Protein AF-A0A531KBP6-F1 (afdb_monomer_lite)

Structure (mmCIF, N/CA/C/O backbone):
data_AF-A0A531KBP6-F1
#
_entry.id   AF-A0A531KBP6-F1
#
loop_
_atom_site.group_PDB
_atom_site.id
_atom_site.type_symbol
_atom_site.label_atom_id
_atom_site.label_alt_id
_atom_site.label_comp_id
_atom_site.label_asym_id
_atom_site.label_entity_id
_atom_site.label_seq_id
_atom_site.pdbx_PDB_ins_code
_atom_site.Cartn_x
_atom_site.Cartn_y
_atom_site.Cartn_z
_atom_site.occupancy
_atom_site.B_iso_or_equiv
_atom_site.auth_seq_id
_atom_site.auth_comp_id
_atom_site.auth_asym_id
_atom_site.auth_atom_id
_atom_site.pdbx_PDB_model_num
ATOM 1 N N . VAL A 1 1 ? -6.893 -4.597 24.465 1.00 67.19 1 VAL A N 1
ATOM 2 C CA . VAL A 1 1 ? -7.580 -3.615 23.592 1.00 67.19 1 VAL A CA 1
ATOM 3 C C . VAL A 1 1 ? -6.580 -2.756 22.830 1.00 67.19 1 VAL A C 1
ATOM 5 O O . VAL A 1 1 ? -6.590 -2.840 21.615 1.00 67.19 1 VAL A O 1
ATOM 8 N N . ASN A 1 2 ? -5.671 -2.030 23.498 1.00 76.19 2 ASN A N 1
ATOM 9 C CA . ASN A 1 2 ? -4.655 -1.211 22.811 1.00 76.19 2 ASN A CA 1
ATOM 10 C C . ASN A 1 2 ? -3.771 -2.026 21.837 1.00 76.19 2 ASN A C 1
ATOM 12 O O . ASN A 1 2 ? -3.679 -1.684 20.667 1.00 76.19 2 ASN A O 1
ATOM 16 N N . ASP A 1 3 ? -3.238 -3.177 22.270 1.00 85.25 3 ASP A N 1
ATOM 17 C CA . ASP A 1 3 ? -2.457 -4.075 21.392 1.00 85.25 3 ASP A CA 1
ATOM 18 C C . ASP A 1 3 ? -3.254 -4.561 20.167 1.00 85.25 3 ASP A C 1
ATOM 20 O O . ASP A 1 3 ? -2.741 -4.634 19.058 1.00 85.25 3 ASP A O 1
ATOM 24 N N . ALA A 1 4 ? -4.546 -4.840 20.344 1.00 83.31 4 ALA A N 1
ATOM 25 C CA . ALA A 1 4 ? -5.406 -5.271 19.248 1.00 83.31 4 ALA A CA 1
ATOM 26 C C . ALA A 1 4 ? -5.698 -4.123 18.263 1.00 83.31 4 ALA A C 1
ATOM 28 O O . ALA A 1 4 ? -5.729 -4.351 17.057 1.00 83.31 4 ALA A O 1
ATOM 29 N N . LEU A 1 5 ? -5.854 -2.889 18.755 1.00 84.94 5 LEU A N 1
ATOM 30 C CA . LEU A 1 5 ? -6.009 -1.703 17.911 1.00 84.94 5 LEU A CA 1
ATOM 31 C C . LEU A 1 5 ? -4.719 -1.426 17.122 1.00 84.94 5 LEU A C 1
ATOM 33 O O . LEU A 1 5 ? -4.788 -1.185 15.922 1.00 84.94 5 LEU A O 1
ATOM 37 N N . ALA A 1 6 ? -3.552 -1.555 17.762 1.00 87.81 6 ALA A N 1
ATOM 38 C CA . ALA A 1 6 ? -2.250 -1.422 17.108 1.00 87.81 6 ALA A CA 1
ATOM 39 C C . ALA A 1 6 ? -2.048 -2.474 16.005 1.00 87.81 6 ALA A C 1
ATOM 41 O O . ALA A 1 6 ? -1.664 -2.133 14.893 1.00 87.81 6 ALA A O 1
ATOM 42 N N . ARG A 1 7 ? -2.400 -3.740 16.264 1.00 88.00 7 ARG A N 1
ATOM 43 C CA . ARG A 1 7 ? -2.381 -4.798 15.236 1.00 88.00 7 ARG A CA 1
ATOM 44 C C . ARG A 1 7 ? -3.340 -4.521 14.081 1.00 88.00 7 ARG A C 1
ATOM 46 O O . ARG A 1 7 ? -3.045 -4.879 12.952 1.00 88.00 7 ARG A O 1
ATOM 53 N N . THR A 1 8 ? -4.485 -3.902 14.363 1.00 87.50 8 THR A N 1
ATOM 54 C CA . THR A 1 8 ? -5.457 -3.508 13.330 1.00 87.50 8 THR A CA 1
ATOM 55 C C . THR A 1 8 ? -4.895 -2.376 12.464 1.00 87.50 8 THR A C 1
ATOM 57 O O . THR A 1 8 ? -5.088 -2.386 11.253 1.00 87.50 8 THR A O 1
ATOM 60 N N . ALA A 1 9 ? -4.152 -1.438 13.062 1.00 88.50 9 ALA A N 1
ATOM 61 C CA . ALA A 1 9 ? -3.446 -0.380 12.339 1.00 88.50 9 ALA A CA 1
ATOM 62 C C . ALA A 1 9 ? -2.342 -0.929 11.420 1.00 88.50 9 ALA A C 1
ATOM 64 O O . ALA A 1 9 ? -2.135 -0.403 10.336 1.00 88.50 9 ALA A O 1
ATOM 65 N N . ASP A 1 10 ? -1.666 -1.998 11.841 1.00 91.69 10 ASP A N 1
ATOM 66 C CA . ASP A 1 10 ? -0.555 -2.625 11.110 1.00 91.69 10 ASP A CA 1
ATOM 67 C C . ASP A 1 10 ? -0.998 -3.821 10.244 1.00 91.69 10 ASP A C 1
ATOM 69 O O . ASP A 1 10 ? -0.188 -4.637 9.805 1.00 91.69 10 ASP A O 1
ATOM 73 N N . ALA A 1 11 ? -2.304 -3.976 10.003 1.00 92.25 11 ALA A N 1
ATOM 74 C CA . ALA A 1 11 ? -2.821 -5.119 9.260 1.00 92.25 11 ALA A CA 1
ATOM 75 C C . ALA A 1 11 ? -2.227 -5.152 7.835 1.00 92.25 11 ALA A C 1
ATOM 77 O O . ALA A 1 11 ? -2.330 -4.156 7.110 1.00 92.25 11 ALA A O 1
ATOM 78 N N . PRO A 1 12 ? -1.613 -6.267 7.398 1.00 88.69 12 PRO A N 1
ATOM 79 C CA . PRO A 1 12 ? -0.889 -6.305 6.128 1.00 88.69 12 PRO A CA 1
ATOM 80 C C . PRO A 1 12 ? -1.819 -6.403 4.917 1.00 88.69 12 PRO A C 1
ATOM 82 O O . PRO A 1 12 ? -1.454 -5.960 3.833 1.00 88.69 12 PRO A O 1
ATOM 85 N N . THR A 1 13 ? -3.022 -6.958 5.084 1.00 91.44 13 THR A N 1
ATOM 86 C CA . THR A 1 13 ? -4.000 -7.093 4.001 1.00 91.44 13 THR A CA 1
ATOM 87 C C . THR A 1 13 ? -5.393 -6.633 4.435 1.00 91.44 13 THR A C 1
ATOM 89 O O . THR A 1 13 ? -5.706 -6.654 5.631 1.00 91.44 13 THR A O 1
ATOM 92 N N . PRO A 1 14 ? -6.281 -6.274 3.485 1.00 89.75 14 PRO A N 1
ATOM 93 C CA . PRO A 1 14 ? -7.676 -5.963 3.802 1.00 89.75 14 PRO A CA 1
ATOM 94 C C . PRO A 1 14 ? -8.417 -7.138 4.463 1.00 89.75 14 PRO A C 1
ATOM 96 O O . PRO A 1 14 ? -9.305 -6.932 5.290 1.00 89.75 14 PRO A O 1
ATOM 99 N N . GLY A 1 15 ? -8.043 -8.376 4.120 1.00 89.38 15 GLY 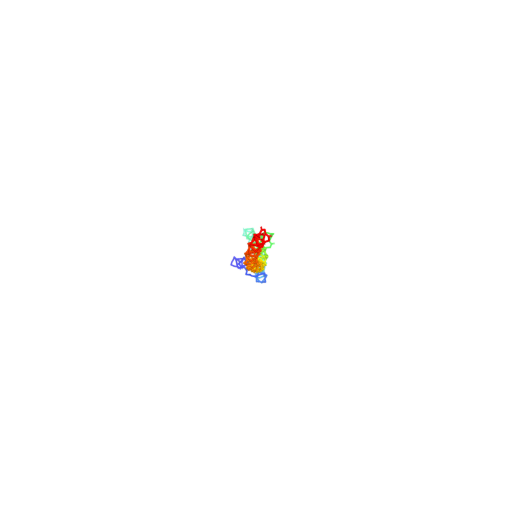A N 1
ATOM 100 C CA . GLY A 1 15 ? -8.591 -9.582 4.741 1.00 89.38 15 GLY A CA 1
ATOM 101 C C . GLY A 1 15 ? -8.179 -9.704 6.206 1.00 89.38 15 GLY A C 1
ATOM 102 O O . GLY A 1 15 ? -9.033 -9.882 7.074 1.00 89.38 15 GLY A O 1
ATOM 103 N N . ASP A 1 16 ? -6.889 -9.528 6.496 1.00 90.94 16 ASP A N 1
ATOM 104 C CA . ASP A 1 16 ? -6.368 -9.562 7.867 1.00 90.94 16 ASP A CA 1
ATOM 105 C C . 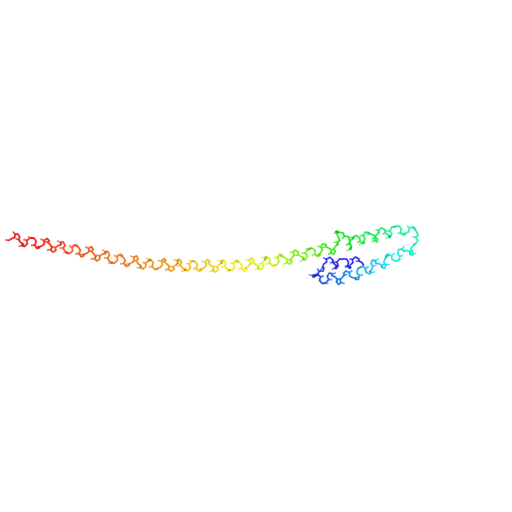ASP A 1 16 ? -6.946 -8.429 8.717 1.00 90.94 16 ASP A C 1
ATOM 107 O O . ASP A 1 16 ? -7.302 -8.638 9.877 1.00 90.94 16 ASP A O 1
ATOM 111 N N . LEU A 1 17 ? -7.126 -7.249 8.118 1.00 91.88 17 LEU A N 1
ATOM 112 C CA . LEU A 1 17 ? -7.788 -6.117 8.754 1.00 91.88 17 LEU A CA 1
ATOM 113 C C . LEU A 1 17 ? -9.206 -6.489 9.209 1.00 91.88 17 LEU A C 1
ATOM 115 O O . LEU A 1 17 ? -9.560 -6.271 10.368 1.00 91.88 17 LEU A O 1
ATOM 119 N N . ALA A 1 18 ? -10.005 -7.104 8.331 1.00 89.94 18 ALA A N 1
ATOM 120 C CA . ALA A 1 18 ? -11.362 -7.538 8.660 1.00 89.94 18 ALA A CA 1
ATOM 121 C C . ALA A 1 18 ? -11.386 -8.606 9.770 1.00 89.94 18 ALA A C 1
ATOM 123 O O . ALA A 1 18 ? -12.246 -8.563 10.657 1.00 89.94 18 ALA A O 1
ATOM 124 N N . LEU A 1 19 ? -10.425 -9.536 9.755 1.00 92.00 19 LEU A N 1
ATOM 125 C CA . LEU A 1 19 ? -10.290 -10.578 10.776 1.00 92.00 19 LEU A CA 1
ATOM 126 C C . LEU A 1 19 ? -9.916 -10.006 12.149 1.00 92.00 19 LEU A C 1
ATOM 128 O O . LEU A 1 19 ? -10.449 -10.462 13.160 1.00 92.00 19 LEU A O 1
ATOM 132 N N . LEU A 1 20 ? -9.041 -8.998 12.197 1.00 91.38 20 LEU A N 1
ATOM 133 C CA . LEU A 1 20 ? -8.613 -8.33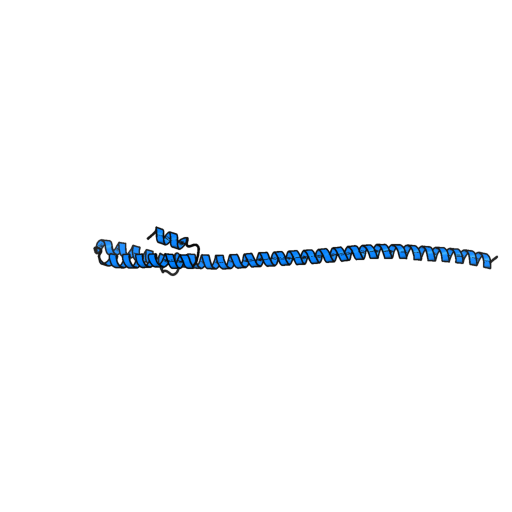6 13.436 1.00 91.38 20 LEU A CA 1
ATOM 134 C C . LEU A 1 20 ? -9.682 -7.392 14.004 1.00 91.38 20 LEU A C 1
ATOM 136 O O . LEU A 1 20 ? -9.789 -7.232 15.223 1.00 91.38 20 LEU A O 1
ATOM 140 N N . LEU A 1 21 ? -10.531 -6.827 13.144 1.00 90.38 21 LEU A N 1
ATOM 141 C CA . LEU A 1 21 ? -11.613 -5.927 13.540 1.00 90.38 21 LEU A CA 1
ATOM 142 C C . LEU A 1 21 ? -12.703 -6.626 14.363 1.00 90.38 21 LEU A C 1
ATOM 144 O O . LEU A 1 21 ? -13.277 -6.047 15.288 1.00 90.38 21 LEU A O 1
ATOM 148 N N . PHE A 1 22 ? -13.001 -7.882 14.032 1.00 89.94 22 PHE A N 1
ATOM 149 C CA . PHE A 1 22 ? -14.054 -8.656 14.685 1.00 89.94 22 PHE A CA 1
ATOM 150 C C . PHE A 1 22 ? -13.844 -8.823 16.205 1.00 89.94 22 PHE A C 1
ATOM 152 O O . PHE A 1 22 ? -14.724 -8.415 16.975 1.00 89.94 22 PHE A O 1
ATOM 159 N N . PRO A 1 23 ? -12.705 -9.363 16.691 1.00 89.88 23 PRO A N 1
ATOM 160 C CA . PRO A 1 23 ? -12.450 -9.469 18.125 1.00 89.88 23 PRO A CA 1
ATOM 161 C C . PRO A 1 23 ? -12.353 -8.095 18.800 1.00 89.88 23 PRO A C 1
ATOM 163 O O . PRO A 1 23 ? -12.730 -7.961 19.966 1.00 89.88 23 PRO A O 1
ATOM 166 N N . LEU A 1 24 ? -11.918 -7.060 18.075 1.00 89.44 24 LEU A N 1
ATOM 167 C CA . LEU A 1 24 ? -11.845 -5.692 18.581 1.00 89.44 24 LEU A CA 1
ATOM 168 C C . LEU A 1 24 ? -13.240 -5.137 18.910 1.00 89.44 24 LEU A C 1
ATOM 170 O O . LEU A 1 24 ? -13.487 -4.725 20.046 1.00 89.44 24 LEU A O 1
ATOM 174 N N . ARG A 1 25 ? -14.186 -5.230 17.968 1.00 90.88 25 ARG A N 1
ATOM 175 C CA . ARG A 1 25 ? -15.595 -4.845 18.174 1.00 90.88 25 ARG A CA 1
ATOM 176 C C . ARG A 1 25 ? -16.266 -5.676 19.260 1.00 90.88 25 ARG A C 1
ATOM 178 O O . ARG A 1 25 ? -17.010 -5.144 20.080 1.00 90.88 25 ARG A O 1
ATOM 185 N N . ARG A 1 26 ? -15.968 -6.978 19.319 1.00 91.25 26 ARG A N 1
ATOM 186 C CA . ARG A 1 26 ? -16.469 -7.849 20.391 1.00 91.25 26 ARG A CA 1
ATOM 187 C C . ARG A 1 26 ? -15.973 -7.395 21.763 1.00 91.25 26 ARG A C 1
ATOM 189 O O . ARG A 1 26 ? -16.753 -7.400 22.712 1.00 91.25 26 ARG A O 1
ATOM 196 N N . SER A 1 27 ? -14.704 -6.996 21.863 1.00 89.81 27 SER A N 1
ATOM 197 C CA . SER A 1 27 ? -14.147 -6.464 23.107 1.00 89.81 27 SER A CA 1
ATOM 198 C C . SER A 1 27 ? -14.808 -5.141 23.496 1.00 89.81 27 SER A C 1
ATOM 200 O O . SER A 1 27 ? -15.188 -4.988 24.651 1.00 89.81 27 SER A O 1
ATOM 202 N N . LEU A 1 28 ? -15.059 -4.243 22.537 1.00 90.06 28 LEU A N 1
ATOM 203 C CA . LEU A 1 28 ? -15.773 -2.988 22.778 1.00 90.06 28 LEU A CA 1
ATOM 204 C C . LEU A 1 28 ? -17.187 -3.233 23.326 1.00 90.06 28 LEU A C 1
ATOM 206 O O . LEU A 1 28 ? -17.546 -2.666 24.353 1.00 90.06 28 LEU A O 1
ATOM 210 N N . ALA A 1 29 ? -17.950 -4.144 22.716 1.00 90.25 29 ALA A N 1
ATOM 211 C CA . ALA A 1 29 ? -19.287 -4.508 23.192 1.00 90.25 29 ALA A CA 1
ATOM 212 C C . ALA A 1 29 ? -19.270 -5.110 24.614 1.00 90.25 29 ALA A C 1
ATOM 214 O O . ALA A 1 29 ? -20.177 -4.876 25.418 1.00 90.25 29 ALA A O 1
ATOM 215 N N . ALA A 1 30 ? -18.225 -5.872 24.953 1.00 90.12 30 ALA A N 1
ATOM 216 C CA . ALA A 1 30 ? -18.036 -6.378 26.310 1.00 90.12 30 ALA A CA 1
ATOM 217 C C . ALA A 1 30 ? -17.743 -5.241 27.306 1.00 90.12 30 ALA A C 1
ATOM 219 O O . ALA A 1 30 ? -18.328 -5.224 28.387 1.00 90.12 30 ALA A O 1
ATOM 220 N N . LEU A 1 31 ? -16.902 -4.264 26.936 1.00 88.44 31 LEU A N 1
ATOM 221 C CA . LEU A 1 31 ? -16.655 -3.075 27.759 1.00 88.44 31 LEU A CA 1
ATOM 222 C C . LEU A 1 31 ? -17.931 -2.240 27.950 1.00 88.44 31 LEU A C 1
ATOM 224 O O . LEU A 1 31 ? -18.208 -1.820 29.071 1.00 88.44 31 LEU A O 1
ATOM 228 N N . GLU A 1 32 ? -18.734 -2.041 26.901 1.00 87.50 32 GLU A N 1
ATOM 229 C CA . GLU A 1 32 ? -20.028 -1.352 27.001 1.00 87.50 32 GLU A CA 1
ATOM 230 C C . GLU A 1 32 ? -20.963 -2.059 27.998 1.00 87.50 32 GLU A C 1
ATOM 232 O O . GLU A 1 32 ? -21.584 -1.401 28.832 1.00 87.50 32 GLU A O 1
ATOM 237 N N . THR A 1 33 ? -20.999 -3.395 27.986 1.00 88.56 33 THR A N 1
ATOM 238 C CA . THR A 1 33 ? -21.809 -4.189 28.928 1.00 88.56 33 THR A CA 1
ATOM 239 C C . THR A 1 33 ? -21.329 -3.998 30.369 1.00 88.56 33 THR A C 1
ATOM 241 O O . THR A 1 33 ? -22.118 -3.633 31.240 1.00 88.56 33 THR A O 1
ATOM 244 N N . ILE A 1 34 ? -20.021 -4.141 30.613 1.00 86.50 34 ILE A N 1
ATOM 245 C CA . ILE A 1 34 ? -19.411 -3.970 31.945 1.00 86.50 34 ILE A CA 1
ATOM 246 C C . ILE A 1 34 ? -19.631 -2.545 32.477 1.00 86.50 34 ILE A C 1
ATOM 248 O O . ILE A 1 34 ? -19.815 -2.352 33.676 1.00 86.50 34 ILE A O 1
ATOM 252 N N . SER A 1 35 ? -19.692 -1.536 31.597 1.00 82.56 35 SER A N 1
ATOM 253 C CA . SER A 1 35 ? -19.953 -0.141 31.987 1.00 82.56 35 SER A CA 1
ATOM 254 C C . SER A 1 35 ? -21.264 0.056 32.758 1.00 82.56 35 SER A C 1
ATOM 256 O O . SER A 1 35 ? -21.383 1.006 33.537 1.00 82.56 35 SER A O 1
ATOM 258 N N . THR A 1 36 ? -22.244 -0.830 32.553 1.00 80.88 36 THR A N 1
ATOM 259 C CA . THR A 1 36 ? -23.558 -0.760 33.204 1.00 80.88 36 THR A CA 1
ATOM 260 C C . THR A 1 36 ? -23.541 -1.281 34.642 1.00 80.88 36 THR A C 1
ATOM 262 O O . THR A 1 36 ? -24.354 -0.846 35.457 1.00 80.88 36 THR A O 1
ATOM 265 N N . GLU A 1 37 ? -22.568 -2.130 34.977 1.00 83.62 37 GLU A N 1
ATOM 266 C CA . GLU A 1 37 ? -22.414 -2.771 36.289 1.00 83.62 37 GLU A CA 1
ATOM 267 C C . GLU A 1 37 ? -21.524 -1.958 37.248 1.00 83.62 37 GLU A C 1
ATOM 269 O O . GLU A 1 37 ? -21.474 -2.232 38.444 1.00 83.62 37 GLU A O 1
ATOM 274 N N . ILE A 1 38 ? -20.837 -0.926 36.742 1.00 83.25 38 ILE A N 1
ATOM 275 C CA . ILE A 1 38 ? -19.916 -0.083 37.519 1.00 83.25 38 ILE A CA 1
ATOM 276 C C . ILE A 1 38 ? -20.673 0.986 38.326 1.00 83.25 38 ILE A C 1
ATOM 278 O O . ILE A 1 38 ? -21.662 1.557 37.853 1.00 83.25 38 ILE A O 1
ATOM 282 N N . ASP A 1 39 ? -20.155 1.311 39.517 1.00 83.06 39 ASP A N 1
ATOM 283 C CA . ASP A 1 39 ? -20.597 2.414 40.382 1.00 83.06 39 ASP A CA 1
ATOM 284 C C . ASP A 1 39 ? -20.734 3.758 39.644 1.00 83.06 39 ASP A C 1
ATOM 286 O O . ASP A 1 39 ? -19.870 4.156 38.858 1.00 83.06 39 ASP A O 1
ATOM 290 N N . GLU A 1 40 ? -21.779 4.522 39.975 1.00 79.44 40 GLU A N 1
ATOM 291 C CA . GLU A 1 40 ? -22.164 5.770 39.288 1.00 79.44 40 GLU A CA 1
ATOM 292 C C . GLU A 1 40 ? -21.020 6.798 39.181 1.00 79.44 40 GLU A C 1
ATOM 294 O O . GLU A 1 40 ? -20.869 7.476 38.166 1.00 79.44 40 GLU A O 1
ATOM 299 N N . ARG A 1 41 ? -20.151 6.880 40.199 1.00 77.69 41 ARG A N 1
ATOM 300 C CA . ARG A 1 41 ? -19.008 7.812 40.215 1.00 77.69 41 ARG A CA 1
ATOM 301 C C . ARG A 1 41 ? -17.921 7.473 39.187 1.00 77.69 41 ARG A C 1
ATOM 303 O O . ARG A 1 41 ? -17.281 8.382 38.666 1.00 77.69 41 ARG A O 1
ATOM 310 N N . LEU A 1 42 ? -17.696 6.188 38.908 1.00 82.12 42 LEU A N 1
ATOM 311 C CA . LEU A 1 42 ? -16.681 5.702 37.957 1.00 82.12 42 LEU A CA 1
ATOM 312 C C . LEU A 1 42 ? -17.256 5.516 36.550 1.00 82.12 42 LEU A C 1
ATOM 314 O O . LEU A 1 42 ? -16.543 5.662 35.556 1.00 82.12 42 LEU A O 1
ATOM 318 N N . ARG A 1 43 ? -18.562 5.261 36.476 1.00 86.94 43 ARG A N 1
ATOM 319 C CA . ARG A 1 43 ? -19.340 5.059 35.256 1.00 86.94 43 ARG A CA 1
ATOM 320 C C . ARG A 1 43 ? -19.164 6.183 34.241 1.00 86.94 43 ARG A C 1
ATOM 322 O O . ARG A 1 43 ? -18.956 5.895 33.070 1.00 86.94 43 ARG A O 1
ATOM 329 N N . VAL A 1 44 ? -19.188 7.444 34.677 1.00 86.75 44 VAL A N 1
ATOM 330 C CA . VAL A 1 44 ? -19.055 8.604 33.775 1.00 86.75 44 VAL A CA 1
ATOM 331 C C . VAL A 1 44 ? -17.712 8.594 33.038 1.00 86.75 44 VAL A C 1
ATOM 333 O O . VAL A 1 44 ? -17.690 8.661 31.812 1.00 86.75 44 VAL A O 1
ATOM 336 N N . ARG A 1 45 ? -16.593 8.454 33.763 1.00 86.62 45 ARG A N 1
ATOM 337 C CA . ARG A 1 45 ? -15.255 8.435 33.145 1.00 86.62 45 ARG A CA 1
ATOM 338 C C . ARG A 1 45 ? -15.015 7.183 32.311 1.00 86.62 45 ARG A C 1
ATOM 340 O O . ARG A 1 45 ? -14.406 7.262 31.252 1.00 86.62 45 ARG A O 1
ATOM 347 N N . PHE A 1 46 ? -15.488 6.031 32.782 1.00 88.19 46 PHE A N 1
ATOM 348 C CA . PHE A 1 46 ? -15.342 4.783 32.042 1.00 88.19 46 PHE A CA 1
ATOM 349 C C . PHE A 1 46 ? -16.094 4.836 30.709 1.00 88.19 46 PHE A C 1
ATOM 351 O O . PHE A 1 46 ? -15.550 4.450 29.681 1.00 88.19 46 PHE A O 1
ATOM 358 N N . ARG A 1 47 ? -17.314 5.382 30.710 1.00 88.75 47 ARG A N 1
ATOM 359 C CA . ARG A 1 47 ? -18.122 5.530 29.498 1.00 88.75 47 ARG A CA 1
ATOM 360 C C . ARG A 1 47 ? -17.479 6.492 28.498 1.00 88.75 47 ARG A C 1
ATOM 362 O O . ARG A 1 47 ? -17.400 6.145 27.331 1.00 88.75 47 ARG A O 1
ATOM 369 N N . GLN A 1 48 ? -16.905 7.606 28.965 1.00 90.00 48 GLN A N 1
ATOM 370 C CA . GLN A 1 48 ? -16.121 8.508 28.109 1.00 90.00 48 GLN A CA 1
ATOM 371 C C . GLN A 1 48 ? -14.968 7.783 27.396 1.00 90.00 48 GLN A C 1
ATOM 373 O O . GLN A 1 48 ? -14.818 7.923 26.189 1.00 90.00 48 GLN A O 1
ATOM 378 N N . LEU A 1 49 ? -14.196 6.959 28.113 1.00 88.38 49 LEU A N 1
ATOM 379 C CA . LEU A 1 49 ? -13.094 6.195 27.512 1.00 88.38 49 LEU A CA 1
ATOM 380 C C . LEU A 1 49 ? -13.580 5.138 26.510 1.00 88.38 49 LEU A C 1
ATOM 382 O O . LEU A 1 49 ? -12.928 4.897 25.495 1.00 88.38 49 LEU A O 1
ATOM 386 N N . VAL A 1 50 ? -14.714 4.491 26.792 1.00 90.25 50 VAL A N 1
ATOM 387 C CA . VAL A 1 50 ? -15.332 3.524 25.872 1.00 90.25 50 VAL A CA 1
ATOM 388 C C . VAL A 1 50 ? -15.848 4.224 24.613 1.00 90.25 50 VAL A C 1
ATOM 390 O O . VAL A 1 50 ? -15.642 3.708 23.516 1.00 90.25 50 VAL A O 1
ATOM 393 N N . ASP A 1 51 ? -16.441 5.409 24.749 1.00 90.94 51 ASP A N 1
ATOM 394 C CA . ASP A 1 51 ? -16.909 6.218 23.623 1.00 90.94 51 ASP A CA 1
ATOM 395 C C . ASP A 1 51 ? -15.736 6.708 22.757 1.00 90.94 51 ASP A C 1
ATOM 397 O O . ASP A 1 51 ? -15.782 6.584 21.534 1.00 90.94 51 ASP A O 1
ATOM 401 N N . GLU A 1 52 ? -14.640 7.182 23.360 1.00 90.50 52 GLU A N 1
ATOM 402 C CA . GLU A 1 52 ? -13.413 7.539 22.630 1.00 90.50 52 GLU A CA 1
ATOM 403 C C . GLU A 1 52 ? -12.842 6.342 21.855 1.00 90.50 52 GLU A C 1
ATOM 405 O O . GLU A 1 52 ? -12.515 6.449 20.669 1.00 90.50 52 GLU A O 1
ATOM 410 N N . LEU A 1 53 ? -12.777 5.172 22.497 1.00 89.62 53 LEU A N 1
ATOM 411 C CA . LEU A 1 53 ? -12.337 3.940 21.850 1.00 89.62 53 LEU A CA 1
ATOM 412 C C . LEU A 1 53 ? -13.269 3.542 20.697 1.00 89.62 53 LEU A C 1
ATOM 414 O O . LEU A 1 53 ? -12.800 3.105 19.649 1.00 89.62 53 LEU A O 1
ATOM 418 N N . LYS A 1 54 ? -14.581 3.712 20.861 1.00 90.88 54 LYS A N 1
ATOM 419 C CA . LYS A 1 54 ? -15.566 3.455 19.808 1.00 90.88 54 LYS A CA 1
ATOM 420 C C . LYS A 1 54 ? -15.348 4.354 18.598 1.00 90.88 54 LYS A C 1
ATOM 422 O O . LYS A 1 54 ? -15.392 3.858 17.476 1.00 90.88 54 LYS A O 1
ATOM 427 N N . VAL A 1 55 ? -15.043 5.637 18.803 1.00 92.81 55 VAL A N 1
ATOM 428 C CA . VAL A 1 55 ? -14.693 6.552 17.703 1.00 92.81 55 VAL A CA 1
ATOM 429 C C . VAL A 1 55 ? -13.428 6.086 16.975 1.00 92.81 55 VAL A C 1
ATOM 431 O O . VAL A 1 55 ? -13.399 6.086 15.746 1.00 92.81 55 VAL A O 1
ATOM 434 N N . LEU A 1 56 ? -12.409 5.617 17.699 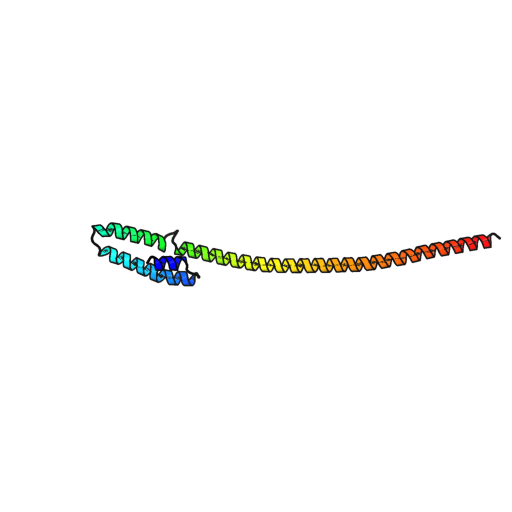1.00 90.88 56 LEU A N 1
ATOM 435 C CA . LEU A 1 56 ? -11.177 5.083 17.102 1.00 90.88 56 LEU A CA 1
ATOM 436 C C . LEU A 1 56 ? -11.391 3.797 16.286 1.00 90.88 56 LEU A C 1
ATOM 438 O O . LEU A 1 56 ? -10.598 3.525 15.385 1.00 90.88 56 LEU A O 1
ATOM 442 N N . ILE A 1 57 ? -12.433 3.014 16.586 1.00 90.25 57 ILE A N 1
ATOM 443 C CA . ILE A 1 57 ? -12.726 1.728 15.930 1.00 90.25 57 ILE A CA 1
ATOM 444 C C . ILE A 1 57 ? -13.731 1.873 14.782 1.00 90.25 57 ILE A C 1
ATOM 446 O O . ILE A 1 57 ? -13.493 1.338 13.704 1.00 90.25 57 ILE A O 1
ATOM 450 N N . ASP A 1 58 ? -14.840 2.580 15.008 1.00 90.19 58 ASP A N 1
ATOM 451 C CA . ASP A 1 58 ? -15.992 2.639 14.094 1.00 90.19 58 ASP A CA 1
ATOM 452 C C . ASP A 1 58 ? -16.294 4.059 13.575 1.00 90.19 58 ASP A C 1
ATOM 454 O O . ASP A 1 58 ? -17.205 4.245 12.767 1.00 90.19 58 ASP A O 1
ATOM 458 N N . GLY A 1 59 ? -15.552 5.075 14.021 1.00 89.88 59 GLY A N 1
ATOM 459 C CA . GLY A 1 59 ? -15.713 6.456 13.566 1.00 89.88 59 GLY A CA 1
ATOM 460 C C . GLY A 1 59 ? -15.302 6.694 12.109 1.00 89.88 59 GLY A C 1
ATOM 461 O O . GLY A 1 59 ? -14.653 5.871 11.458 1.00 89.88 59 GLY A O 1
ATOM 462 N N . GLU A 1 60 ? -15.653 7.875 11.594 1.00 87.44 60 GLU A N 1
ATOM 463 C CA . GLU A 1 60 ? -15.325 8.297 10.225 1.00 87.44 60 GLU A CA 1
ATOM 464 C C . GLU A 1 60 ? -13.814 8.370 9.966 1.00 87.44 60 GLU A C 1
ATOM 466 O O . GLU A 1 60 ? -13.374 8.016 8.876 1.00 87.44 60 GLU A O 1
ATOM 471 N N . TYR A 1 61 ? -13.045 8.757 10.988 1.00 88.12 61 TYR A N 1
ATOM 472 C CA . TYR A 1 61 ? -11.579 8.812 11.000 1.00 88.12 61 TYR A CA 1
ATOM 473 C C . TYR A 1 61 ? -10.984 7.697 11.871 1.00 88.12 61 TYR A C 1
ATOM 475 O O . TYR A 1 61 ? -10.007 7.895 12.591 1.00 88.12 61 TYR A O 1
ATOM 483 N N . SER A 1 62 ? -11.633 6.534 11.873 1.00 92.50 62 SER A N 1
ATOM 484 C CA . SER A 1 62 ? -11.182 5.382 12.645 1.00 92.50 62 SER A CA 1
ATOM 485 C C . SER A 1 62 ? -9.879 4.806 12.093 1.00 92.50 62 SER A C 1
ATOM 487 O O . SER A 1 62 ? -9.593 4.866 10.895 1.00 92.50 62 SER A O 1
ATOM 489 N N . VAL A 1 63 ? -9.097 4.198 12.984 1.00 92.44 63 VAL A N 1
ATOM 490 C CA . VAL A 1 63 ? -7.834 3.527 12.649 1.00 92.44 63 VAL A CA 1
ATOM 491 C C . VAL A 1 63 ? -8.017 2.468 11.551 1.00 92.44 63 VAL A C 1
ATOM 493 O O . VAL A 1 63 ? -7.232 2.460 10.603 1.00 92.44 63 VAL A O 1
ATOM 496 N N . PRO A 1 64 ? -9.055 1.608 11.598 1.00 92.62 64 PRO A N 1
ATOM 497 C CA . PRO A 1 64 ? -9.252 0.597 10.567 1.00 92.62 64 PRO A CA 1
ATOM 498 C C . PRO A 1 64 ? -9.594 1.200 9.207 1.00 92.62 64 PRO A C 1
ATOM 500 O O . PRO A 1 64 ? -9.128 0.701 8.189 1.00 92.62 64 PRO A O 1
ATOM 503 N N . LYS A 1 65 ? -10.374 2.286 9.176 1.00 92.62 65 LYS A N 1
ATOM 504 C CA . LYS A 1 65 ? -10.726 2.956 7.924 1.00 92.62 65 LYS A CA 1
ATOM 505 C C . LYS A 1 65 ? -9.513 3.638 7.292 1.00 92.62 65 LYS A C 1
ATOM 507 O O . LYS A 1 65 ? -9.271 3.443 6.109 1.00 92.62 65 LYS A O 1
ATOM 512 N N . ALA A 1 66 ? -8.694 4.318 8.094 1.00 94.19 66 ALA A N 1
ATOM 513 C CA . ALA A 1 66 ? -7.431 4.884 7.624 1.00 94.19 66 ALA A CA 1
ATOM 514 C C . ALA A 1 66 ? -6.503 3.807 7.035 1.00 94.19 66 ALA A C 1
ATOM 516 O O . ALA A 1 66 ? -5.940 3.998 5.959 1.00 94.19 66 ALA A O 1
ATOM 517 N N . ARG A 1 67 ? -6.395 2.645 7.695 1.00 94.81 67 ARG A N 1
ATOM 518 C CA . ARG A 1 67 ? -5.595 1.526 7.183 1.00 94.81 67 ARG A CA 1
ATOM 519 C C . ARG A 1 67 ? -6.177 0.930 5.900 1.00 94.81 67 ARG A C 1
ATOM 521 O O . ARG A 1 67 ? -5.431 0.563 4.998 1.00 94.81 67 ARG A O 1
ATOM 528 N N . GLN A 1 68 ? -7.499 0.838 5.793 1.00 94.12 68 GLN A N 1
ATOM 529 C CA . GLN A 1 68 ? -8.160 0.388 4.571 1.00 94.12 68 GLN A CA 1
ATOM 530 C C . GLN A 1 68 ? -7.866 1.324 3.390 1.00 94.12 68 GLN A C 1
ATOM 532 O O . GLN A 1 68 ? -7.542 0.843 2.304 1.00 94.12 68 GLN A O 1
ATOM 537 N N . ASP A 1 69 ? -7.947 2.637 3.607 1.00 94.19 69 ASP A N 1
ATOM 538 C CA . ASP A 1 69 ? -7.651 3.642 2.584 1.00 94.19 69 ASP A CA 1
ATOM 539 C C . ASP A 1 69 ? -6.171 3.591 2.173 1.00 94.19 69 ASP A C 1
ATOM 541 O O . ASP A 1 69 ? -5.856 3.610 0.984 1.00 94.19 69 ASP A O 1
ATOM 545 N N . GLU A 1 70 ? -5.259 3.436 3.138 1.00 95.19 70 GLU A N 1
ATOM 546 C CA . GLU A 1 70 ? -3.830 3.243 2.875 1.00 95.19 70 GLU A CA 1
ATOM 547 C C . GLU A 1 70 ? -3.576 2.011 1.995 1.00 95.19 70 GLU A C 1
ATOM 549 O O . GLU A 1 70 ? -2.904 2.114 0.969 1.00 95.19 70 GLU A O 1
ATOM 554 N N . LEU A 1 71 ? -4.153 0.857 2.345 1.00 95.75 71 LEU A N 1
ATOM 555 C CA . LEU A 1 71 ? -4.013 -0.376 1.566 1.00 95.75 71 LEU A CA 1
ATOM 556 C C . LEU A 1 71 ? -4.576 -0.225 0.145 1.00 95.75 71 LEU A C 1
ATOM 558 O O . LEU A 1 71 ? -3.997 -0.750 -0.806 1.00 95.75 71 LEU A O 1
ATOM 562 N N . ALA A 1 72 ? -5.676 0.513 -0.023 1.00 95.06 72 ALA A N 1
ATOM 563 C CA . ALA A 1 72 ? -6.253 0.789 -1.336 1.00 95.06 72 ALA A CA 1
ATOM 564 C C . ALA A 1 72 ? -5.356 1.697 -2.195 1.00 95.06 72 ALA A C 1
ATOM 566 O O . ALA A 1 72 ? -5.257 1.497 -3.407 1.00 95.06 72 ALA A O 1
ATOM 567 N N . VAL A 1 73 ? -4.699 2.687 -1.585 1.00 95.81 73 VAL A N 1
ATOM 568 C CA . VAL A 1 73 ? -3.733 3.559 -2.271 1.00 95.81 73 VAL A CA 1
ATOM 569 C C . VAL A 1 73 ? -2.462 2.790 -2.630 1.00 95.81 73 VAL A C 1
ATOM 571 O O . VAL A 1 73 ? -1.950 2.954 -3.736 1.00 95.81 73 VAL A O 1
ATOM 574 N N . LEU A 1 74 ? -1.976 1.917 -1.744 1.00 95.19 74 LEU A N 1
ATOM 575 C CA . LEU A 1 74 ? -0.814 1.067 -2.014 1.00 95.19 74 LEU A CA 1
ATOM 576 C C . LEU A 1 74 ? -1.063 0.129 -3.197 1.00 95.19 74 LEU A C 1
ATOM 578 O O . LEU A 1 74 ? -0.232 0.076 -4.100 1.00 95.19 74 LEU A O 1
ATOM 582 N N . ALA A 1 75 ? -2.225 -0.528 -3.247 1.00 94.06 75 ALA A N 1
ATOM 583 C CA . ALA A 1 75 ? -2.588 -1.400 -4.365 1.00 94.06 75 ALA A CA 1
ATOM 584 C C . ALA A 1 75 ? -2.587 -0.652 -5.713 1.00 94.06 75 ALA A C 1
ATOM 586 O O . ALA A 1 75 ? -2.027 -1.137 -6.693 1.00 94.06 75 ALA A O 1
ATOM 587 N N . GLN A 1 76 ? -3.145 0.564 -5.748 1.00 94.44 76 GLN A N 1
ATOM 588 C CA . GLN A 1 76 ? -3.105 1.420 -6.941 1.00 94.44 76 GLN A CA 1
ATOM 589 C C . GLN A 1 76 ? -1.675 1.843 -7.303 1.00 94.44 76 GLN A C 1
ATOM 591 O O . GLN A 1 76 ? -1.306 1.873 -8.475 1.00 94.44 76 GLN A O 1
ATOM 596 N N . GLY A 1 77 ? -0.850 2.170 -6.306 1.00 94.25 77 GLY A N 1
ATOM 597 C CA . GLY A 1 77 ? 0.550 2.532 -6.520 1.00 94.25 77 GLY A CA 1
ATOM 598 C C . GLY A 1 77 ? 1.364 1.389 -7.129 1.00 94.25 77 GLY A C 1
ATOM 599 O O . GLY A 1 77 ? 2.145 1.617 -8.052 1.00 94.25 77 GLY A O 1
ATOM 600 N N . GLU A 1 78 ? 1.160 0.161 -6.654 1.00 94.69 78 GLU A N 1
ATOM 601 C CA . GLU A 1 78 ? 1.809 -1.034 -7.199 1.00 94.69 78 GLU A CA 1
ATOM 602 C C . GLU A 1 78 ? 1.399 -1.303 -8.652 1.00 94.69 78 GLU A C 1
ATOM 604 O O . GLU A 1 78 ? 2.262 -1.595 -9.485 1.00 94.69 78 GLU A O 1
ATOM 609 N N . GLU A 1 79 ? 0.116 -1.139 -8.981 1.00 95.00 79 GLU A N 1
ATOM 610 C CA . GLU A 1 79 ? -0.391 -1.255 -10.353 1.00 95.00 79 GLU A CA 1
ATOM 611 C C . GLU A 1 79 ? 0.265 -0.222 -11.282 1.00 95.00 79 GLU A C 1
ATOM 613 O O . GLU A 1 79 ? 0.853 -0.586 -12.303 1.00 95.00 79 GLU A O 1
ATOM 618 N N . LEU A 1 80 ? 0.283 1.054 -10.881 1.00 94.75 80 LEU A N 1
ATOM 619 C CA . LEU A 1 80 ? 0.918 2.127 -11.654 1.00 94.75 80 LEU A CA 1
ATOM 620 C C . LEU A 1 80 ? 2.425 1.903 -11.850 1.00 94.75 80 LEU A C 1
ATOM 622 O O . LEU A 1 80 ? 2.972 2.204 -12.915 1.00 94.75 80 LEU A O 1
ATOM 626 N N . LEU A 1 81 ? 3.120 1.366 -10.845 1.00 95.31 81 LEU A N 1
ATOM 627 C CA . LEU A 1 81 ? 4.537 1.014 -10.960 1.00 95.31 81 LEU A CA 1
ATOM 628 C C . LEU A 1 81 ? 4.762 -0.153 -11.928 1.00 95.31 81 LEU A C 1
ATOM 630 O O . LEU A 1 81 ? 5.742 -0.145 -12.683 1.00 95.31 81 LEU A O 1
ATOM 634 N N . ALA A 1 82 ? 3.879 -1.152 -11.926 1.00 94.69 82 ALA A N 1
ATOM 635 C CA . ALA A 1 82 ? 3.943 -2.265 -12.866 1.00 94.69 82 ALA A CA 1
ATOM 636 C C . ALA A 1 82 ? 3.728 -1.781 -14.309 1.00 94.69 82 ALA A C 1
ATOM 638 O O . ALA A 1 82 ? 4.529 -2.103 -15.195 1.00 94.69 82 ALA A O 1
ATOM 639 N N . GLU A 1 83 ? 2.719 -0.935 -14.527 1.00 94.38 83 GLU A N 1
ATOM 640 C CA . GLU A 1 83 ? 2.455 -0.306 -15.820 1.00 94.38 83 GLU A CA 1
ATOM 641 C C . GLU A 1 83 ? 3.640 0.540 -16.286 1.00 94.38 83 GLU A C 1
ATOM 643 O O . GLU A 1 83 ? 4.129 0.364 -17.402 1.00 94.38 83 GLU A O 1
ATOM 648 N N . ASN A 1 84 ? 4.170 1.416 -15.430 1.00 94.62 84 ASN A N 1
ATOM 649 C CA . ASN A 1 84 ? 5.298 2.269 -15.788 1.00 94.62 84 ASN A CA 1
ATOM 650 C C . ASN A 1 84 ? 6.531 1.455 -16.213 1.00 94.62 84 ASN A C 1
ATOM 652 O O . ASN A 1 84 ? 7.182 1.783 -17.210 1.00 94.62 84 ASN A O 1
ATOM 656 N N . ASN A 1 85 ? 6.823 0.360 -15.507 1.00 92.62 85 ASN A N 1
ATOM 657 C CA . ASN A 1 85 ? 7.899 -0.555 -15.881 1.00 92.62 85 ASN A CA 1
ATOM 658 C C . ASN A 1 85 ? 7.652 -1.200 -17.253 1.00 92.62 85 ASN A C 1
ATOM 660 O O . ASN A 1 85 ? 8.574 -1.303 -18.067 1.00 92.62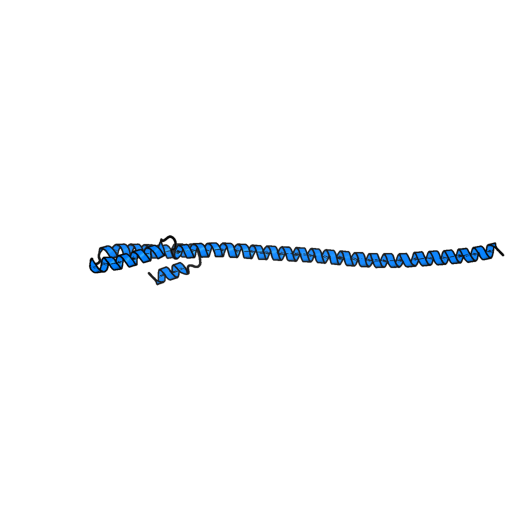 85 ASN A O 1
ATOM 664 N N . GLN A 1 86 ? 6.419 -1.623 -17.534 1.00 94.25 86 GLN A N 1
ATOM 665 C CA . GLN A 1 86 ? 6.048 -2.195 -18.827 1.00 94.25 86 GLN A CA 1
ATOM 666 C C . GLN A 1 86 ? 6.154 -1.168 -19.965 1.00 94.25 86 GLN A C 1
ATOM 668 O O . GLN A 1 86 ? 6.717 -1.476 -21.024 1.00 94.25 86 GLN A O 1
ATOM 673 N N . LEU A 1 87 ? 5.659 0.053 -19.752 1.00 93.25 87 LEU A N 1
ATOM 674 C CA . LEU A 1 87 ? 5.751 1.145 -20.718 1.00 93.25 87 LEU A CA 1
ATOM 675 C C . LEU A 1 87 ? 7.212 1.503 -20.995 1.00 93.25 87 LEU A C 1
ATOM 677 O O . LEU A 1 87 ? 7.602 1.599 -22.155 1.00 93.25 87 LEU A O 1
ATOM 681 N N . SER A 1 88 ? 8.033 1.618 -19.951 1.00 86.69 88 SER A N 1
ATOM 682 C CA . SER A 1 88 ? 9.458 1.937 -20.081 1.00 86.69 88 SER A CA 1
ATOM 683 C C . SER A 1 88 ? 10.200 0.885 -20.904 1.00 86.69 88 SER A C 1
ATOM 685 O O . SER A 1 88 ? 10.924 1.232 -21.832 1.00 86.69 88 SER A O 1
ATOM 687 N N . ARG A 1 89 ? 9.960 -0.410 -20.654 1.00 90.94 89 ARG A N 1
ATOM 688 C CA . ARG A 1 89 ? 10.543 -1.496 -21.466 1.00 90.94 89 ARG A CA 1
ATOM 689 C C . ARG A 1 89 ? 10.106 -1.427 -22.927 1.00 90.94 89 ARG A C 1
ATOM 691 O O . ARG A 1 89 ? 10.918 -1.639 -23.825 1.00 90.94 89 ARG A O 1
ATOM 698 N N . THR A 1 90 ? 8.830 -1.127 -23.162 1.00 90.31 90 THR A N 1
ATOM 699 C CA . THR A 1 90 ? 8.276 -0.994 -24.516 1.00 90.31 90 THR A CA 1
ATOM 700 C C . THR A 1 90 ? 8.903 0.188 -25.251 1.00 90.31 90 THR A C 1
ATOM 702 O O . THR A 1 90 ? 9.276 0.058 -26.417 1.00 90.31 90 THR A O 1
ATOM 705 N N . LEU A 1 91 ? 9.072 1.319 -24.561 1.00 90.25 91 LEU A N 1
ATOM 706 C CA . LEU A 1 91 ? 9.717 2.509 -25.099 1.00 90.25 91 LEU A CA 1
ATOM 707 C C . LEU A 1 91 ? 11.183 2.239 -25.445 1.00 90.25 91 LEU A C 1
ATOM 709 O O . LEU A 1 91 ? 11.591 2.537 -26.564 1.00 90.25 91 LEU A O 1
ATOM 713 N N . THR A 1 92 ? 11.951 1.620 -24.544 1.00 90.00 92 THR A N 1
ATOM 714 C CA . THR A 1 92 ? 13.348 1.248 -24.812 1.00 90.00 92 THR A CA 1
ATOM 715 C C . THR A 1 92 ? 13.451 0.354 -26.043 1.00 90.00 92 THR A C 1
ATOM 717 O O . THR A 1 92 ? 14.205 0.660 -26.958 1.00 90.00 92 THR A O 1
ATOM 720 N N . ALA A 1 93 ? 12.614 -0.682 -26.143 1.00 88.94 93 ALA A N 1
ATOM 721 C CA . ALA A 1 93 ? 12.613 -1.563 -27.309 1.00 88.94 93 ALA A CA 1
ATOM 722 C C . ALA A 1 93 ? 12.244 -0.832 -28.616 1.00 88.94 93 ALA A C 1
ATOM 724 O O . ALA A 1 93 ? 12.757 -1.171 -29.684 1.00 88.94 93 ALA A O 1
ATOM 725 N N . ALA A 1 94 ? 11.349 0.158 -28.560 1.00 87.19 94 ALA A N 1
ATOM 726 C CA . ALA A 1 94 ? 10.999 0.975 -29.719 1.00 87.19 94 ALA A CA 1
ATOM 727 C C . ALA A 1 94 ? 12.154 1.897 -30.140 1.00 87.19 94 ALA A C 1
ATOM 729 O O . ALA A 1 94 ? 12.442 1.999 -31.333 1.00 87.19 94 ALA A O 1
ATOM 730 N N . VAL A 1 95 ? 12.836 2.518 -29.172 1.00 87.88 95 VAL A N 1
ATOM 731 C CA . VAL A 1 95 ? 14.028 3.345 -29.408 1.00 87.88 95 VAL A CA 1
ATOM 732 C C . VAL A 1 95 ? 15.157 2.502 -29.995 1.00 87.88 95 VAL A C 1
ATOM 734 O O . VAL A 1 95 ? 15.705 2.886 -31.024 1.0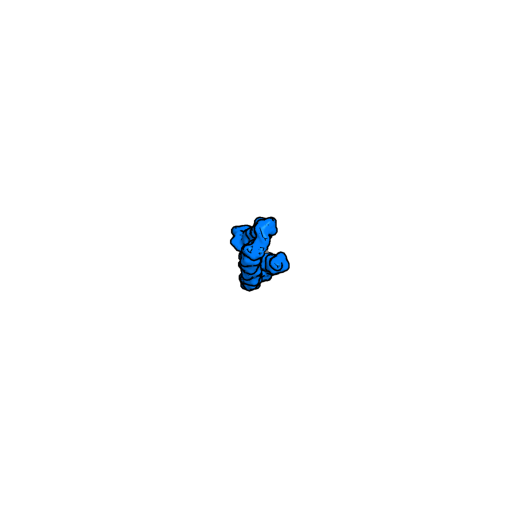0 87.88 95 VAL A O 1
ATOM 737 N N . ASP A 1 96 ? 15.441 1.324 -29.438 1.00 88.75 96 ASP A N 1
ATOM 738 C CA . ASP A 1 96 ? 16.480 0.419 -29.945 1.00 88.75 96 ASP A CA 1
ATOM 739 C C . ASP A 1 96 ? 16.213 0.008 -31.397 1.00 88.75 96 ASP A C 1
ATOM 741 O O . ASP A 1 96 ? 17.115 0.019 -32.235 1.00 88.75 96 ASP A O 1
ATOM 745 N N . ARG A 1 97 ? 14.953 -0.298 -31.735 1.00 83.69 97 ARG A N 1
ATOM 746 C CA . ARG A 1 97 ? 14.552 -0.603 -33.118 1.00 83.69 97 ARG A CA 1
ATOM 747 C C . ARG A 1 97 ? 14.718 0.595 -34.047 1.00 83.69 97 ARG A C 1
ATOM 749 O O . ARG A 1 97 ? 15.133 0.411 -35.189 1.00 83.69 97 ARG A O 1
ATOM 756 N N . LEU A 1 98 ? 14.382 1.801 -33.587 1.00 85.00 98 LEU A N 1
ATOM 757 C CA . LEU A 1 98 ? 14.533 3.018 -34.381 1.00 85.00 98 LEU A CA 1
ATOM 758 C C . LEU A 1 98 ? 16.010 3.331 -34.642 1.00 85.00 98 LEU A C 1
ATOM 760 O O . LEU A 1 98 ? 16.372 3.619 -35.779 1.00 85.00 98 LEU A O 1
ATOM 764 N N . VAL A 1 99 ? 16.858 3.212 -33.617 1.00 89.00 99 VAL A N 1
ATOM 765 C CA . VAL A 1 99 ? 18.311 3.397 -33.726 1.00 89.00 99 VAL A CA 1
ATOM 766 C C . VAL A 1 99 ? 18.919 2.345 -34.649 1.00 89.00 99 VAL A C 1
ATOM 768 O O . VAL A 1 99 ? 19.659 2.706 -35.557 1.00 89.00 99 VAL A O 1
ATOM 771 N N . ALA A 1 100 ? 18.555 1.068 -34.498 1.00 84.25 100 ALA A N 1
ATOM 772 C CA . ALA A 1 100 ? 19.038 0.002 -35.376 1.00 84.25 100 ALA A CA 1
ATOM 773 C C . ALA A 1 100 ? 18.627 0.224 -36.841 1.00 84.25 100 ALA A C 1
ATOM 775 O O . ALA A 1 100 ? 19.423 0.004 -37.754 1.00 84.25 100 ALA A O 1
ATOM 776 N N . LYS A 1 101 ? 17.396 0.696 -37.081 1.00 78.06 101 LYS A N 1
ATOM 777 C CA . LYS A 1 101 ? 16.936 1.041 -38.430 1.00 78.06 101 LYS A CA 1
ATOM 778 C C . LYS A 1 101 ? 17.714 2.230 -39.003 1.00 78.06 101 LYS A C 1
ATOM 780 O O . LYS A 1 101 ? 18.117 2.174 -40.160 1.00 78.06 101 LYS A O 1
ATOM 785 N N . ALA A 1 102 ? 17.947 3.270 -38.204 1.00 74.81 102 ALA A N 1
ATOM 786 C CA . ALA A 1 102 ? 18.717 4.437 -38.623 1.00 74.81 102 ALA A CA 1
ATOM 787 C C . ALA A 1 102 ? 20.179 4.078 -38.937 1.00 74.81 102 ALA A C 1
ATOM 789 O O . ALA A 1 102 ? 20.702 4.502 -39.963 1.00 74.81 102 ALA A O 1
ATOM 790 N N . ASP A 1 103 ? 20.821 3.251 -38.109 1.00 75.75 103 ASP A N 1
ATOM 791 C CA . ASP A 1 103 ? 22.192 2.778 -38.336 1.00 75.75 103 ASP A CA 1
ATOM 792 C C . ASP A 1 103 ? 22.295 1.943 -39.627 1.00 75.75 103 ASP A C 1
ATOM 794 O O . ASP A 1 103 ? 23.193 2.137 -40.451 1.00 75.75 103 ASP A O 1
ATOM 798 N N . HIS A 1 104 ? 21.303 1.085 -39.883 1.00 71.81 104 HIS A N 1
ATOM 799 C CA . HIS A 1 104 ? 21.206 0.337 -41.136 1.00 71.81 104 HIS A CA 1
ATOM 800 C C . HIS A 1 104 ? 20.994 1.252 -42.361 1.00 71.81 104 HIS A C 1
ATOM 802 O O . HIS A 1 104 ? 21.589 1.032 -43.415 1.00 71.81 104 HIS A O 1
ATOM 808 N N . GLU A 1 105 ? 20.159 2.290 -42.263 1.00 59.91 105 GLU A N 1
ATOM 809 C CA . GLU A 1 105 ? 19.957 3.256 -43.356 1.00 59.91 105 GLU A CA 1
ATOM 810 C C . GLU A 1 105 ? 21.208 4.113 -43.615 1.00 59.91 105 GLU A C 1
ATOM 812 O O . GLU A 1 105 ? 21.551 4.366 -44.773 1.00 59.91 105 GLU A O 1
ATOM 817 N N . ILE A 1 106 ? 21.937 4.511 -42.568 1.00 62.75 106 ILE A N 1
ATOM 818 C CA . ILE A 1 106 ? 23.197 5.261 -42.681 1.00 62.75 106 ILE A CA 1
ATOM 819 C C . ILE A 1 106 ? 24.282 4.401 -43.334 1.00 62.75 106 ILE A C 1
ATOM 821 O O . ILE A 1 106 ? 24.972 4.868 -44.240 1.00 62.75 106 ILE A O 1
ATOM 825 N N . THR A 1 107 ? 24.429 3.142 -42.916 1.00 66.75 107 THR A N 1
ATOM 826 C CA . THR A 1 107 ? 25.415 2.220 -43.505 1.00 66.75 107 THR A CA 1
ATOM 827 C C . THR A 1 107 ? 25.092 1.896 -44.966 1.00 66.75 107 THR A C 1
ATOM 829 O O . THR A 1 107 ? 25.999 1.906 -45.802 1.00 66.75 107 THR A O 1
ATOM 832 N N . ALA A 1 108 ? 23.814 1.704 -45.311 1.00 62.41 108 ALA A N 1
ATOM 833 C CA . ALA A 1 108 ? 23.375 1.550 -46.698 1.00 62.41 108 ALA A CA 1
ATOM 834 C C . ALA A 1 108 ? 23.662 2.808 -47.541 1.00 62.41 108 ALA A C 1
ATOM 836 O O . ALA A 1 108 ? 24.246 2.710 -48.620 1.00 62.41 108 ALA A O 1
ATOM 837 N N . SER A 1 109 ? 23.356 3.998 -47.015 1.00 56.09 109 SER A N 1
ATOM 838 C CA . SER A 1 109 ? 23.633 5.277 -47.688 1.00 56.09 109 SER A CA 1
ATOM 839 C C . SER A 1 109 ? 25.136 5.551 -47.835 1.00 56.09 109 SER A C 1
ATOM 841 O O . SER A 1 109 ? 25.572 6.124 -48.831 1.00 56.09 109 SER A O 1
ATOM 843 N N . GLY A 1 110 ? 25.959 5.114 -46.876 1.00 52.72 110 GLY A N 1
ATOM 844 C CA . GLY A 1 110 ? 27.420 5.195 -46.950 1.00 52.72 110 GLY A CA 1
ATOM 845 C C . GLY A 1 110 ? 28.009 4.306 -48.050 1.00 52.72 110 GLY A C 1
ATOM 846 O O . GLY A 1 110 ? 28.955 4.707 -48.733 1.00 52.72 110 GLY A O 1
ATOM 847 N N . LEU A 1 111 ? 27.415 3.131 -48.280 1.00 50.84 111 LEU A N 1
ATOM 848 C CA . LEU A 1 111 ? 27.762 2.267 -49.410 1.00 50.84 111 LEU A CA 1
ATOM 849 C C . LEU A 1 111 ? 27.309 2.874 -50.746 1.00 50.84 111 LEU A C 1
ATOM 851 O O . LEU A 1 111 ? 28.075 2.849 -51.708 1.00 50.84 111 LEU A O 1
ATOM 855 N N . GLU A 1 112 ? 26.125 3.487 -50.810 1.00 44.38 112 GLU A N 1
ATOM 856 C CA . GLU A 1 112 ? 25.665 4.204 -52.009 1.00 44.38 112 GLU A CA 1
ATOM 857 C C . GLU A 1 112 ? 26.539 5.426 -52.331 1.00 44.38 112 GLU A C 1
ATOM 859 O O . GLU A 1 112 ? 26.911 5.626 -53.488 1.00 44.38 112 GLU A O 1
ATOM 864 N N . ALA A 1 113 ? 26.968 6.191 -51.323 1.00 45.84 113 ALA A N 1
ATOM 865 C CA . ALA A 1 113 ? 27.897 7.307 -51.503 1.00 45.84 113 ALA A CA 1
ATOM 866 C C . ALA A 1 113 ? 29.255 6.844 -52.067 1.00 45.84 113 ALA A C 1
ATOM 868 O O . ALA A 1 113 ? 29.801 7.476 -52.977 1.00 45.84 113 ALA A O 1
ATOM 869 N N . ALA A 1 114 ? 29.768 5.698 -51.602 1.00 49.16 114 ALA A N 1
ATOM 870 C CA . ALA A 1 114 ? 30.991 5.098 -52.137 1.00 49.16 114 ALA A CA 1
ATOM 871 C C . ALA A 1 114 ? 30.826 4.612 -53.592 1.00 49.16 114 ALA A C 1
ATOM 873 O O . ALA A 1 114 ? 31.765 4.698 -54.391 1.00 49.16 114 ALA A O 1
ATOM 874 N N . VAL A 1 115 ? 29.633 4.139 -53.968 1.00 49.69 115 VAL A N 1
ATOM 875 C CA . VAL A 1 115 ? 29.319 3.732 -55.347 1.00 49.69 115 VAL A CA 1
ATOM 876 C C . VAL A 1 115 ? 29.204 4.951 -56.269 1.00 49.69 115 VAL A C 1
ATOM 878 O O . VAL A 1 115 ? 29.819 4.958 -57.338 1.00 49.69 115 VAL A O 1
ATOM 881 N N . VAL A 1 116 ? 28.514 6.018 -55.852 1.00 51.47 116 VAL A N 1
ATOM 882 C CA . VAL A 1 116 ? 28.372 7.263 -56.635 1.00 51.47 116 VAL A CA 1
ATOM 883 C C . VAL A 1 116 ? 29.731 7.916 -56.904 1.00 51.47 116 VAL A C 1
ATOM 885 O O . VAL A 1 116 ? 29.998 8.348 -58.028 1.00 51.47 116 VAL A O 1
ATOM 888 N N . GLN A 1 117 ? 30.637 7.918 -55.922 1.00 48.44 117 GLN A N 1
ATOM 889 C CA . GLN A 1 117 ? 31.975 8.486 -56.094 1.00 48.44 117 GLN A CA 1
ATOM 890 C C . GLN A 1 117 ? 32.818 7.705 -57.119 1.00 48.44 117 GLN A C 1
ATOM 892 O O . GLN A 1 117 ? 33.542 8.305 -57.914 1.00 48.44 117 GLN A O 1
ATOM 897 N N . ARG A 1 118 ? 32.675 6.373 -57.174 1.00 48.62 118 ARG A N 1
ATOM 898 C CA . ARG A 1 118 ? 33.418 5.516 -58.113 1.00 48.62 118 ARG A CA 1
ATOM 899 C C . ARG A 1 118 ? 32.899 5.622 -59.554 1.00 48.62 118 ARG A C 1
ATOM 901 O O . ARG A 1 118 ? 33.702 5.580 -60.485 1.00 48.62 118 ARG A O 1
ATOM 908 N N . TYR A 1 119 ? 31.594 5.834 -59.744 1.00 49.12 119 TYR A N 1
ATOM 909 C CA . TYR A 1 119 ? 31.021 6.148 -61.061 1.00 49.12 119 TYR A CA 1
ATOM 910 C C . TYR A 1 119 ? 31.397 7.559 -61.539 1.00 49.12 119 TYR A C 1
ATOM 912 O O . TYR A 1 119 ? 31.735 7.734 -62.711 1.00 49.12 119 TYR A O 1
ATOM 920 N N . GLY A 1 120 ? 31.424 8.549 -60.638 1.00 53.41 120 GLY A N 1
ATOM 921 C CA . GLY A 1 120 ? 31.810 9.927 -60.961 1.00 53.41 120 GLY A CA 1
ATOM 922 C C . GLY A 1 120 ? 33.234 10.042 -61.516 1.00 53.41 120 GLY A C 1
ATOM 923 O O . GLY A 1 120 ? 33.454 10.708 -62.527 1.00 53.41 120 GLY A O 1
ATOM 924 N N . THR A 1 121 ? 34.199 9.328 -60.928 1.00 55.03 121 THR A N 1
ATOM 925 C CA . THR A 1 121 ? 35.581 9.298 -61.438 1.00 55.03 121 THR A CA 1
ATOM 926 C C . THR A 1 121 ? 35.680 8.641 -62.819 1.00 55.03 121 THR A C 1
ATOM 928 O O . THR A 1 121 ? 36.421 9.129 -63.672 1.00 55.03 121 THR A O 1
ATOM 931 N N . GLY A 1 122 ? 34.908 7.581 -63.080 1.00 55.84 122 GLY A N 1
ATOM 932 C CA . GLY A 1 122 ? 34.897 6.900 -64.380 1.00 55.84 122 GLY A CA 1
ATOM 933 C C . GLY A 1 122 ? 34.363 7.775 -65.517 1.00 55.84 122 GLY A C 1
ATOM 934 O O . GLY A 1 122 ? 34.948 7.801 -66.599 1.00 55.84 122 GLY A O 1
ATOM 935 N N . VAL A 1 123 ? 33.299 8.543 -65.262 1.00 62.69 123 VAL A N 1
ATOM 936 C CA . VAL A 1 123 ? 32.706 9.455 -66.256 1.00 62.69 123 VAL A CA 1
ATOM 937 C C . VAL A 1 123 ? 33.655 10.608 -66.599 1.00 62.69 123 VAL A C 1
ATOM 939 O O . VAL A 1 123 ? 33.834 10.911 -67.778 1.00 62.69 123 VAL A O 1
ATOM 942 N N . VAL A 1 124 ? 34.315 11.209 -65.601 1.00 66.75 124 VAL A N 1
ATOM 943 C CA . VAL A 1 124 ? 35.271 12.313 -65.822 1.00 66.75 124 VAL A CA 1
ATOM 944 C C . VAL A 1 124 ? 36.524 11.836 -66.566 1.00 66.75 124 VAL A C 1
ATOM 946 O O . VAL A 1 124 ? 36.991 12.513 -67.484 1.00 66.75 124 VAL A O 1
ATOM 949 N N . LEU A 1 125 ? 37.055 10.652 -66.233 1.00 69.62 125 LEU A N 1
ATOM 950 C CA . LEU A 1 125 ? 38.156 10.057 -67.000 1.00 69.62 125 LEU A CA 1
ATOM 951 C C . LEU A 1 125 ? 37.737 9.744 -68.441 1.00 69.62 125 LEU A C 1
ATOM 953 O O . LEU A 1 125 ? 38.497 10.017 -69.370 1.00 69.62 125 LEU A O 1
ATOM 957 N N . GLY A 1 126 ? 36.526 9.216 -68.630 1.00 69.56 126 GLY A N 1
ATOM 958 C CA . GLY A 1 126 ? 35.965 8.948 -69.950 1.00 69.56 126 GLY A CA 1
ATOM 959 C C . GLY A 1 126 ? 35.868 10.214 -70.803 1.00 69.56 126 GLY A C 1
ATOM 960 O O . GLY A 1 126 ? 36.349 10.218 -71.935 1.00 69.56 126 GLY A O 1
ATOM 961 N N . SER A 1 127 ? 35.329 11.312 -70.259 1.00 72.81 127 SER A N 1
ATOM 962 C CA . SER A 1 127 ? 35.217 12.580 -70.995 1.00 72.81 127 SER A CA 1
ATOM 963 C C . SER A 1 127 ? 36.577 13.200 -71.316 1.00 72.81 127 SER A C 1
ATOM 965 O O . SER A 1 127 ? 36.758 13.746 -72.405 1.00 72.81 127 SER A O 1
ATOM 967 N N . ALA A 1 128 ? 37.546 13.112 -70.399 1.00 74.12 128 ALA A N 1
ATOM 968 C CA . ALA A 1 128 ? 38.903 13.600 -70.633 1.00 74.12 128 ALA A CA 1
ATOM 969 C C . ALA A 1 128 ? 39.603 12.808 -71.748 1.00 74.12 128 ALA A C 1
ATOM 971 O O . ALA A 1 128 ? 40.187 13.403 -72.654 1.00 74.12 128 ALA A O 1
ATOM 972 N N . PHE A 1 129 ? 39.486 11.477 -71.735 1.00 82.12 129 PHE A N 1
ATOM 973 C CA . PHE A 1 129 ? 40.046 10.620 -72.780 1.00 82.12 129 PHE A CA 1
ATOM 974 C C . PHE A 1 129 ? 39.400 10.884 -74.145 1.00 82.12 129 PHE A C 1
ATOM 976 O O . PHE A 1 129 ? 40.102 11.022 -75.144 1.00 82.12 129 PHE A O 1
ATOM 983 N N . LEU A 1 130 ? 38.073 11.036 -74.184 1.00 80.81 130 LEU A N 1
ATOM 984 C CA . LEU A 1 130 ? 37.342 11.368 -75.410 1.00 80.81 130 LEU A CA 1
ATOM 985 C C . LEU A 1 130 ? 37.745 12.743 -75.964 1.00 80.81 130 LEU A C 1
ATOM 987 O O . LEU A 1 130 ? 37.876 12.911 -77.174 1.00 80.81 130 LEU A O 1
ATOM 991 N N . SER A 1 131 ? 37.989 13.713 -75.078 1.00 75.12 131 SER A N 1
ATOM 992 C CA . SER A 1 131 ? 38.446 15.056 -75.456 1.00 75.12 131 SER A CA 1
ATOM 993 C C . SER A 1 131 ? 39.870 15.035 -76.013 1.00 75.12 131 SER A C 1
ATOM 995 O O . SER A 1 131 ? 40.151 15.701 -77.009 1.00 75.12 131 SER A O 1
ATOM 997 N N . LEU A 1 132 ? 40.758 14.229 -75.421 1.00 83.00 132 LEU A N 1
ATOM 998 C CA . LEU A 1 132 ? 42.106 14.000 -75.946 1.00 83.00 132 LEU A CA 1
ATOM 999 C C . LEU A 1 132 ? 42.065 13.341 -77.327 1.00 83.00 132 LEU A C 1
ATOM 1001 O O . LEU A 1 132 ? 42.746 13.811 -78.236 1.00 83.00 132 LEU A O 1
ATOM 1005 N N . LEU A 1 133 ? 41.235 12.308 -77.510 1.00 84.19 133 LEU A N 1
ATOM 1006 C CA . LEU A 1 133 ? 41.057 11.660 -78.812 1.00 84.19 133 LEU A CA 1
ATOM 1007 C C . LEU A 1 133 ? 40.554 12.646 -79.868 1.00 84.19 133 LEU A C 1
ATOM 1009 O O . LEU A 1 133 ? 41.084 12.682 -80.975 1.00 84.19 133 LEU A O 1
ATOM 1013 N N . SER A 1 134 ? 39.552 13.452 -79.511 1.00 78.69 134 SER A N 1
ATOM 1014 C CA . SER A 1 134 ? 38.983 14.471 -80.395 1.00 78.69 134 SER A CA 1
ATOM 1015 C C . SER A 1 134 ? 40.042 15.492 -80.822 1.00 78.69 134 SER A C 1
ATOM 1017 O O . SER A 1 134 ? 40.182 15.778 -82.007 1.00 78.69 134 SER A O 1
ATOM 1019 N N . SER A 1 135 ? 40.867 15.964 -79.882 1.00 79.00 135 SER A N 1
ATOM 1020 C CA . SER A 1 135 ? 41.970 16.892 -80.166 1.00 79.00 135 SER A CA 1
ATOM 1021 C C . SER A 1 135 ? 42.997 16.309 -81.147 1.00 79.00 135 SER A C 1
ATOM 1023 O O . SER A 1 135 ? 43.358 16.955 -82.131 1.00 79.00 135 SER A O 1
ATOM 1025 N N . VAL A 1 136 ? 43.423 15.057 -80.933 1.00 83.31 136 VAL A N 1
ATOM 1026 C CA . VAL A 1 136 ? 44.361 14.367 -81.836 1.00 83.31 136 VAL A CA 1
ATOM 1027 C C . VAL A 1 136 ? 43.754 14.182 -83.227 1.00 83.31 136 VAL A C 1
ATOM 1029 O O . VAL A 1 136 ? 44.432 14.413 -84.226 1.00 83.31 136 VAL A O 1
ATOM 1032 N N . LEU A 1 137 ? 42.476 13.806 -83.300 1.00 82.06 137 LEU A N 1
ATOM 1033 C CA . LEU A 1 137 ? 41.772 13.596 -84.562 1.00 82.06 137 LEU A CA 1
ATOM 1034 C C . LEU A 1 137 ? 41.663 14.893 -85.379 1.00 82.06 137 LEU A C 1
ATOM 1036 O O . LEU A 1 137 ? 41.873 14.871 -86.589 1.00 82.06 137 LEU A O 1
ATOM 1040 N N . ILE A 1 138 ? 41.391 16.023 -84.718 1.00 80.62 138 ILE A N 1
ATOM 1041 C CA . ILE A 1 138 ? 41.359 17.348 -85.354 1.00 80.62 138 ILE A CA 1
ATOM 1042 C C . ILE A 1 138 ? 42.740 17.716 -85.906 1.00 80.62 138 ILE A C 1
ATOM 1044 O O . ILE A 1 138 ? 42.835 18.166 -87.045 1.00 80.62 138 ILE A O 1
ATOM 1048 N N . ALA A 1 139 ? 43.809 17.496 -85.133 1.00 77.12 139 ALA A N 1
ATOM 1049 C CA . ALA A 1 139 ? 45.172 17.778 -85.583 1.00 77.12 139 ALA A CA 1
ATOM 1050 C C . ALA A 1 139 ? 45.561 16.944 -86.815 1.00 77.12 139 ALA A C 1
ATOM 1052 O O . ALA A 1 139 ? 46.242 17.448 -87.702 1.00 77.12 139 ALA A O 1
ATOM 1053 N N . TRP A 1 140 ? 45.100 15.693 -86.883 1.00 82.81 140 TRP A N 1
ATOM 1054 C CA . TRP A 1 140 ? 45.346 14.801 -88.017 1.00 82.81 140 TRP A CA 1
ATOM 1055 C C . TRP A 1 140 ? 44.539 15.174 -89.263 1.00 82.81 140 TRP A C 1
ATOM 1057 O O . TRP A 1 140 ? 45.031 15.022 -90.370 1.00 82.81 140 TRP A O 1
ATOM 1067 N N . LEU A 1 141 ? 43.306 15.662 -89.091 1.00 74.06 141 LEU A N 1
ATOM 1068 C CA . LEU A 1 141 ? 42.458 16.105 -90.202 1.00 74.06 141 LEU A CA 1
ATOM 1069 C C . LEU A 1 141 ? 42.936 17.430 -90.819 1.00 74.06 141 LEU A C 1
ATOM 1071 O O . LEU A 1 141 ? 42.600 17.730 -91.961 1.00 74.06 141 LEU A O 1
ATOM 1075 N N . TYR A 1 142 ? 43.664 18.242 -90.050 1.00 67.25 142 TYR A N 1
ATOM 1076 C CA . TYR A 1 142 ? 44.128 19.564 -90.474 1.00 67.25 142 TYR A CA 1
ATOM 1077 C C . TYR A 1 142 ? 45.544 19.561 -91.083 1.00 67.25 142 TYR A C 1
ATOM 1079 O O . TYR A 1 142 ? 45.991 20.598 -91.575 1.00 67.25 142 TYR A O 1
ATOM 1087 N N . VAL A 1 143 ? 46.249 18.425 -91.041 1.00 63.00 143 VAL A N 1
ATOM 1088 C CA . VAL A 1 143 ? 47.559 18.213 -91.687 1.00 63.00 143 VAL A CA 1
ATOM 1089 C C . VAL A 1 143 ? 47.380 17.589 -93.067 1.00 63.00 143 VAL A C 1
ATOM 1091 O O . VAL A 1 143 ? 48.175 17.952 -93.962 1.00 63.00 143 VAL A O 1
#

pLDDT: mean 82.49, std 13.21, range [44.38, 95.81]

Foldseek 3Di:
DVVLLVCLLVQPDLVSNVVSLVVLVVVLVVLVVVLVVDDPVVSVVSVVVSVVSCCCRPNPPHSNVVSVVVNVVVVVVVVVVVVVVVVVVVVVVVVVVVVVVVVVVVVVVVVVVVVVVVVVVVVVVVVVVVVVVVVVVVVVVVD

Sequence (143 aa):
VNDALARTADAPTPGDLALLLFPLRRSLAALETISTEIDERLRVRFRQLVDELKVLIDGEYSVPKARQDELAVLAQGEELLAENNQLSRTLTAAVDRLVAKADHEITASGLEAAVVQRYGTGVVLGSAFLSLLSSVLIAWLYV

Radius of gyration: 44.07 Å; chains: 1; bounding box: 71×30×132 Å

Secondary structure (DSSP, 8-state):
-HHHHHHHHT-SSHHHHHHHHHHHHHHHHHHHHHHHHS-HHHHHHHHHHHHHHHHHHHSTT-HHHHHHHHHHHHHHHHHHHHHHHHHHHHHHHHHHHHHHHHHHHHHHHHHHHHHHHHHHHHHHHHHHHHHHHHHHHHHHH--